Protein AF-C6HHY6-F1 (afdb_monomer_lite)

Organism: Ajellomyces capsulatus (strain H143) (NCBI:txid544712)

Foldseek 3Di:
DDDDDDDDDPPPPPPPPPPPFPWDKFWFWDADPVGIWTWAFDQDPVRWTWTDTHPDPVRTFIWIQGSQFWIWTDDPHAIWTKAFDLVCLAPATDIITTHRPYYHGQWHQDPQRQIARPSRDPDGSRGTGD

Radius of gyration: 21.98 Å; chains: 1; bounding box: 57×71×57 Å

Secondary structure (DSSP, 8-state):
-----------------------EEE--EEEETTEEEEEEE---TTS--BEEEES-GGGPPPEEEETTTEEEEEETTEEEEEEE-GGGTTT----EEEESS-----EEE-TTSPEEETT-SS-SSTT---

Structure (mmCIF, N/CA/C/O backbone):
data_AF-C6HHY6-F1
#
_entry.id   AF-C6HHY6-F1
#
loop_
_atom_site.group_PDB
_atom_site.id
_atom_site.type_symbol
_atom_site.label_atom_id
_atom_site.label_alt_id
_atom_site.label_comp_id
_atom_site.label_asym_id
_atom_site.label_entity_id
_atom_site.label_seq_id
_atom_site.pdbx_PDB_ins_code
_atom_site.Cartn_x
_atom_site.Cartn_y
_atom_site.Cartn_z
_atom_site.occupancy
_atom_site.B_iso_or_equiv
_atom_site.auth_seq_id
_atom_site.auth_comp_id
_atom_site.auth_asym_id
_atom_site.auth_atom_id
_atom_site.pdbx_PDB_model_num
ATOM 1 N N . MET A 1 1 ? -38.573 -50.761 41.525 1.00 36.91 1 MET A N 1
ATOM 2 C CA . MET A 1 1 ? -37.548 -51.430 40.689 1.00 36.91 1 MET A CA 1
ATOM 3 C C . MET A 1 1 ? -37.594 -50.775 39.309 1.00 36.91 1 MET A C 1
ATOM 5 O O . MET A 1 1 ? -38.678 -50.418 38.879 1.00 36.91 1 MET A O 1
ATOM 9 N N . LYS A 1 2 ? -36.419 -50.499 38.735 1.00 35.19 2 LYS A N 1
ATOM 10 C CA . LYS A 1 2 ? -36.070 -49.475 37.725 1.00 35.19 2 LYS A CA 1
ATOM 11 C C . LYS A 1 2 ? -36.989 -49.296 36.498 1.00 35.19 2 LYS A C 1
ATOM 13 O O . LYS A 1 2 ? -37.190 -50.223 35.725 1.00 35.19 2 LYS A O 1
ATOM 18 N N . THR A 1 3 ? -37.376 -48.041 36.267 1.00 38.91 3 THR A N 1
ATOM 19 C CA . THR A 1 3 ? -37.729 -47.436 34.972 1.00 38.91 3 THR A CA 1
ATOM 20 C C . THR A 1 3 ? -36.446 -47.182 34.171 1.00 38.91 3 THR A C 1
ATOM 22 O O . THR A 1 3 ? -35.491 -46.634 34.722 1.00 38.91 3 THR A O 1
ATOM 25 N N . ILE A 1 4 ? -36.401 -47.559 32.890 1.00 45.44 4 ILE A N 1
ATOM 26 C CA . ILE A 1 4 ? -35.299 -47.211 31.979 1.00 45.44 4 ILE A CA 1
ATOM 27 C C . ILE A 1 4 ? -35.833 -46.198 30.969 1.00 45.44 4 ILE A C 1
ATOM 29 O O . ILE A 1 4 ? -36.628 -46.531 30.094 1.00 45.44 4 ILE A O 1
ATOM 33 N N . SER A 1 5 ? -35.400 -44.951 31.125 1.00 43.38 5 SER A N 1
ATOM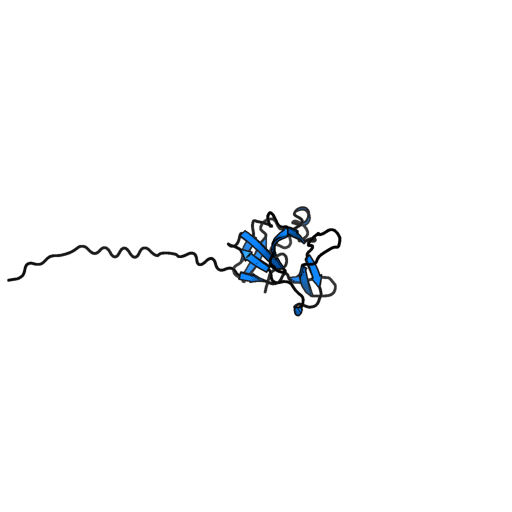 34 C CA . SER A 1 5 ? -35.510 -43.883 30.140 1.00 43.38 5 SER A CA 1
ATOM 35 C C . SER A 1 5 ? -34.320 -43.971 29.181 1.00 43.38 5 SER A C 1
ATOM 37 O O . SER A 1 5 ? -33.170 -43.877 29.602 1.00 43.38 5 SER A O 1
ATOM 39 N N . SER A 1 6 ? -34.581 -44.138 2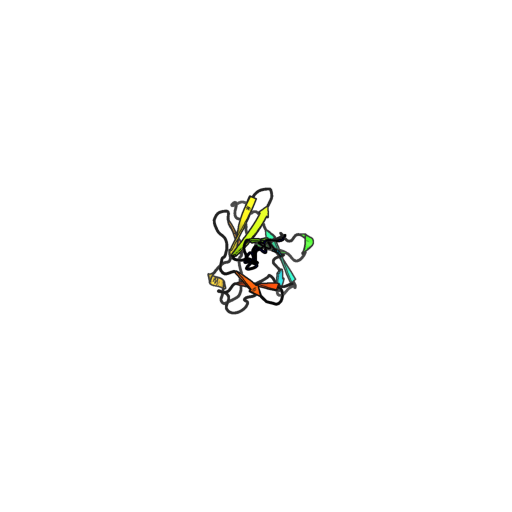7.885 1.00 39.25 6 SER A N 1
ATOM 40 C CA . SER A 1 6 ? -33.568 -43.922 26.847 1.00 39.25 6 SER A CA 1
ATOM 41 C C . SER A 1 6 ? -33.815 -42.549 26.233 1.00 39.25 6 SER A C 1
ATOM 43 O O . SER A 1 6 ? -34.751 -42.360 25.461 1.00 39.25 6 SER A O 1
ATOM 45 N N . PHE A 1 7 ? -33.014 -41.570 26.654 1.00 42.72 7 PHE A N 1
ATOM 46 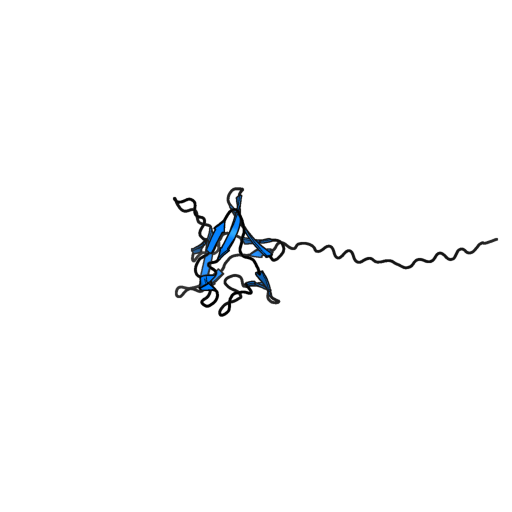C CA . PHE A 1 7 ? -32.964 -40.250 26.038 1.00 42.72 7 PHE A CA 1
ATOM 47 C C . PHE A 1 7 ? -32.038 -40.298 24.821 1.00 42.72 7 PHE A C 1
ATOM 49 O O . PHE A 1 7 ? -30.831 -40.505 24.944 1.00 42.72 7 PHE A O 1
ATOM 56 N N . THR A 1 8 ? -32.617 -40.039 23.654 1.00 46.09 8 THR A N 1
ATOM 57 C CA . THR A 1 8 ? -31.943 -39.546 22.451 1.00 46.09 8 THR A CA 1
ATOM 58 C C . THR A 1 8 ? -30.977 -38.411 22.793 1.00 46.09 8 THR A C 1
ATOM 60 O O . THR A 1 8 ? -31.400 -37.340 23.226 1.00 46.09 8 THR A O 1
ATOM 63 N N . ARG A 1 9 ? -29.679 -38.616 22.557 1.00 43.94 9 ARG A N 1
ATOM 64 C CA . ARG A 1 9 ? -28.684 -37.541 22.464 1.00 43.94 9 ARG A CA 1
ATOM 65 C C . ARG A 1 9 ? -27.985 -37.653 21.118 1.00 43.94 9 ARG A C 1
ATOM 67 O O . ARG A 1 9 ? -26.938 -38.278 20.995 1.00 43.94 9 ARG A O 1
ATOM 74 N N . PHE A 1 10 ? -28.602 -37.057 20.101 1.00 43.41 10 PHE A N 1
ATOM 75 C CA . PHE A 1 10 ? -27.871 -36.645 18.912 1.00 43.41 10 PHE A CA 1
ATOM 76 C C . PHE A 1 10 ? -26.888 -35.564 19.361 1.00 43.41 10 PHE A C 1
ATOM 78 O O . PHE A 1 10 ? -27.297 -34.462 19.728 1.00 43.41 10 PHE A O 1
ATOM 85 N N . SER A 1 11 ? -25.605 -35.920 19.418 1.00 40.81 11 SER A N 1
ATOM 86 C CA . SER A 1 11 ? -24.505 -34.982 19.624 1.00 40.81 11 SER A CA 1
ATOM 87 C C . SER A 1 11 ? -24.468 -34.013 18.453 1.00 40.81 11 SER A C 1
ATOM 89 O O . SER A 1 11 ? -23.825 -34.252 17.435 1.00 40.81 11 SER A O 1
ATOM 91 N N . LEU A 1 12 ? -25.190 -32.914 18.611 1.00 38.22 12 LEU A N 1
ATOM 92 C CA . LEU A 1 12 ? -25.105 -31.735 17.775 1.00 38.22 12 LEU A CA 1
ATOM 93 C C . LEU A 1 12 ? -23.804 -31.002 18.158 1.00 38.22 12 LEU A C 1
ATOM 95 O O . LEU A 1 12 ? -23.822 -29.967 18.820 1.00 38.22 12 LEU A O 1
ATOM 99 N N . LEU A 1 13 ? -22.652 -31.573 17.789 1.00 38.03 13 LEU A N 1
ATOM 100 C CA . LEU A 1 13 ? -21.421 -30.795 17.651 1.00 38.03 13 LEU A CA 1
ATOM 101 C C . LEU A 1 13 ? -21.636 -29.866 16.447 1.00 38.03 13 LEU A C 1
ATOM 103 O O . LEU A 1 13 ? -21.217 -30.156 15.329 1.00 38.03 13 LEU A O 1
ATOM 107 N N . TYR A 1 14 ? -22.348 -28.759 16.662 1.00 41.53 14 TYR A N 1
ATOM 108 C CA . TYR A 1 14 ? -22.210 -27.606 15.787 1.00 41.53 14 TYR A CA 1
ATOM 109 C C . TYR A 1 14 ? -20.786 -27.107 15.990 1.00 41.53 14 TYR A C 1
ATOM 111 O O . TYR A 1 14 ? -20.460 -26.512 17.017 1.00 41.53 14 TYR A O 1
ATOM 119 N N . PHE A 1 15 ? -19.926 -27.416 15.022 1.00 45.72 15 PHE A N 1
ATOM 120 C CA . PHE A 1 15 ? -18.672 -26.715 14.829 1.00 45.72 15 PHE A CA 1
ATOM 121 C C . PHE A 1 15 ? -19.010 -25.230 14.667 1.00 45.72 15 PHE A C 1
ATOM 123 O O . PHE A 1 15 ? -19.373 -24.772 13.586 1.00 45.72 15 PHE A O 1
ATOM 130 N N . LEU A 1 16 ? -18.915 -24.479 15.764 1.00 41.91 16 LEU A N 1
ATOM 131 C CA . LEU A 1 16 ? -18.639 -23.054 15.721 1.00 41.91 16 LEU A CA 1
ATOM 132 C C . LEU A 1 16 ? -17.264 -22.926 15.065 1.00 41.91 16 LEU A C 1
ATOM 134 O O . LEU A 1 16 ? -16.235 -22.938 15.736 1.00 41.91 16 LEU A O 1
ATOM 138 N N . CYS A 1 17 ? -17.240 -22.865 13.736 1.00 41.91 17 CYS A N 1
ATOM 139 C CA . CYS A 1 17 ? -16.125 -22.259 13.038 1.00 41.91 17 CYS A CA 1
ATOM 140 C C . CYS A 1 17 ? -16.217 -20.770 13.375 1.00 41.91 17 CYS A C 1
ATOM 142 O O . CYS A 1 17 ? -16.865 -19.993 12.680 1.00 41.91 17 CYS A O 1
ATOM 144 N N . ALA A 1 18 ? -15.671 -20.396 14.532 1.00 44.62 18 ALA A N 1
ATOM 145 C CA . ALA A 1 18 ? -15.263 -19.028 14.750 1.00 44.62 18 ALA A CA 1
ATOM 146 C C . ALA A 1 18 ? -14.218 -18.771 13.665 1.00 44.62 18 ALA A C 1
ATOM 148 O O . ALA A 1 18 ? -13.119 -19.324 13.725 1.00 44.62 18 ALA A O 1
ATOM 149 N N . ALA A 1 19 ? -14.594 -18.020 12.631 1.00 45.66 19 ALA A N 1
ATOM 150 C CA . ALA A 1 19 ? -13.617 -17.360 11.794 1.00 45.66 19 ALA A CA 1
ATOM 151 C C . ALA A 1 19 ? -12.856 -16.435 12.745 1.00 45.66 19 ALA A C 1
ATOM 153 O O . ALA A 1 19 ? -13.330 -15.360 13.096 1.00 45.66 19 ALA A O 1
ATOM 154 N N . ALA A 1 20 ? -11.746 -16.923 13.292 1.00 47.94 20 ALA A N 1
ATOM 155 C CA . ALA A 1 20 ? -10.776 -16.050 13.905 1.00 47.94 20 ALA A CA 1
ATOM 156 C C . ALA A 1 20 ? -10.284 -15.181 12.751 1.00 47.94 20 ALA A C 1
ATOM 158 O O . ALA A 1 20 ? -9.567 -15.670 11.879 1.00 47.94 20 ALA A O 1
ATOM 159 N N . GLU A 1 21 ? -10.774 -13.947 12.686 1.00 51.50 21 GLU A N 1
ATOM 160 C CA . GLU A 1 21 ? -10.273 -12.908 11.796 1.00 51.50 21 GLU A CA 1
ATOM 161 C C . GLU A 1 21 ? -8.800 -12.703 12.163 1.00 51.50 21 GLU A C 1
ATOM 163 O O . GLU A 1 21 ? -8.446 -11.978 13.091 1.00 51.50 21 GLU A O 1
ATOM 168 N N . THR A 1 22 ? -7.920 -13.470 11.525 1.00 55.31 22 THR A N 1
ATOM 169 C CA . THR A 1 22 ? -6.481 -13.349 11.713 1.00 55.31 22 THR A CA 1
ATOM 170 C C . THR A 1 22 ? -6.042 -12.107 10.961 1.00 55.31 22 THR A C 1
ATOM 172 O O . THR A 1 22 ? -5.764 -12.177 9.764 1.00 55.31 22 THR A O 1
ATOM 175 N N . SER A 1 23 ? -6.005 -10.969 11.650 1.00 64.50 23 SER A N 1
ATOM 176 C CA . SER A 1 23 ? -5.283 -9.806 11.152 1.00 64.50 23 SER A CA 1
ATOM 177 C C . SER A 1 23 ? -3.800 -10.167 11.079 1.00 64.50 23 SER A C 1
ATOM 179 O O . SER A 1 23 ? -3.194 -10.651 12.040 1.00 64.50 23 SER A O 1
ATOM 181 N N . ALA A 1 24 ? -3.219 -10.011 9.895 1.00 75.44 24 ALA A N 1
ATOM 182 C CA . ALA A 1 24 ? -1.811 -10.283 9.656 1.00 75.44 24 ALA A CA 1
ATOM 183 C C . ALA A 1 24 ? -1.088 -8.964 9.378 1.00 75.44 24 ALA A C 1
ATOM 185 O O . ALA A 1 24 ? -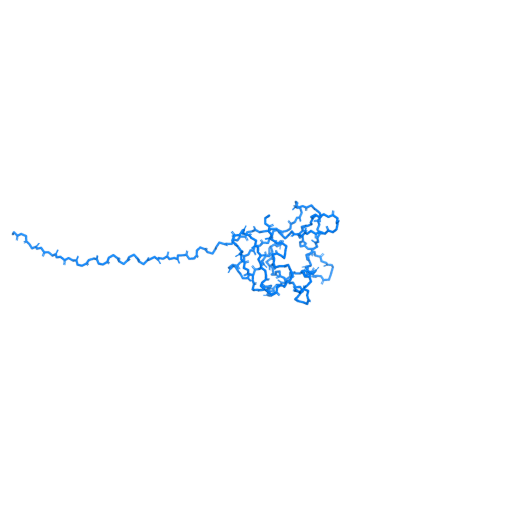1.611 -8.100 8.674 1.00 75.44 24 ALA A O 1
ATOM 186 N N . ILE A 1 25 ? 0.095 -8.805 9.974 1.00 83.62 25 ILE A N 1
ATOM 187 C CA . ILE A 1 25 ? 0.940 -7.619 9.815 1.00 83.62 25 ILE A CA 1
ATOM 188 C C . ILE A 1 25 ? 2.044 -7.942 8.809 1.00 83.62 25 ILE A C 1
ATOM 190 O O . ILE A 1 25 ? 2.724 -8.964 8.929 1.00 83.62 25 ILE A O 1
ATOM 194 N N . PHE A 1 26 ? 2.236 -7.044 7.851 1.00 83.44 26 PHE A N 1
ATOM 195 C CA . PHE A 1 26 ? 3.200 -7.149 6.765 1.00 83.44 26 PHE A CA 1
ATOM 196 C C . PHE A 1 26 ? 4.029 -5.874 6.644 1.00 83.44 26 PHE A C 1
ATOM 198 O O . PHE A 1 26 ? 3.663 -4.809 7.142 1.00 83.44 26 PHE A O 1
ATOM 205 N N . ILE A 1 27 ? 5.145 -5.995 5.932 1.00 87.19 27 ILE A N 1
ATOM 206 C CA . ILE A 1 27 ? 5.928 -4.867 5.442 1.00 87.19 27 ILE A CA 1
ATOM 207 C C . ILE A 1 27 ? 5.835 -4.889 3.921 1.00 87.19 27 ILE A C 1
ATOM 209 O O . ILE A 1 27 ? 6.049 -5.933 3.303 1.00 87.19 27 ILE A O 1
ATOM 213 N N . LEU A 1 28 ? 5.518 -3.740 3.325 1.00 85.69 28 LEU A N 1
ATOM 214 C CA . LEU A 1 28 ? 5.608 -3.575 1.878 1.00 85.69 28 LEU A CA 1
ATOM 215 C C . LEU A 1 28 ? 7.089 -3.639 1.483 1.00 85.69 28 LEU A C 1
ATOM 217 O O . LEU A 1 28 ? 7.896 -2.886 2.022 1.00 85.69 28 LEU A O 1
ATOM 221 N N . LYS A 1 29 ? 7.443 -4.518 0.552 1.00 84.38 29 LYS A N 1
ATOM 222 C CA . LYS A 1 29 ? 8.797 -4.827 0.086 1.00 84.38 29 LYS A CA 1
ATOM 223 C C . LYS A 1 29 ? 8.809 -4.998 -1.429 1.00 84.38 29 LYS A C 1
ATOM 225 O O . LYS A 1 29 ? 8.128 -5.866 -1.950 1.00 84.38 29 LYS A O 1
ATOM 230 N N . THR A 1 30 ? 9.648 -4.262 -2.141 1.00 79.81 30 THR A N 1
ATOM 231 C CA . THR A 1 30 ? 9.857 -4.406 -3.589 1.00 79.81 30 THR A CA 1
ATOM 232 C C . THR A 1 30 ? 11.340 -4.578 -3.926 1.00 79.81 30 THR A C 1
ATOM 234 O O . THR A 1 30 ? 12.203 -4.402 -3.068 1.00 79.81 30 THR A O 1
ATOM 237 N N . THR A 1 31 ? 11.649 -4.905 -5.182 1.00 79.56 31 THR A N 1
ATOM 238 C CA . THR A 1 31 ? 13.017 -4.927 -5.721 1.00 79.56 31 THR A CA 1
ATOM 239 C C . THR A 1 31 ? 13.150 -3.848 -6.791 1.00 79.56 31 THR A C 1
ATOM 241 O O . THR A 1 31 ? 12.394 -3.833 -7.760 1.00 79.56 31 THR A O 1
ATOM 244 N N . LEU A 1 32 ? 14.106 -2.942 -6.604 1.00 76.62 32 LEU A N 1
ATOM 245 C CA . LEU A 1 32 ? 14.497 -1.897 -7.549 1.00 76.62 32 LEU A CA 1
ATOM 246 C C . LEU A 1 32 ? 15.873 -2.234 -8.148 1.00 76.62 32 LEU A C 1
ATOM 248 O O . LEU A 1 32 ? 16.577 -3.105 -7.637 1.00 76.62 32 LEU A O 1
ATOM 252 N N . ASP A 1 33 ? 16.309 -1.494 -9.172 1.00 78.81 33 ASP A N 1
ATOM 253 C CA . ASP A 1 33 ? 17.632 -1.679 -9.804 1.00 78.81 33 ASP A CA 1
ATOM 254 C C . ASP A 1 33 ? 18.807 -1.576 -8.811 1.00 78.81 33 ASP A C 1
ATOM 256 O O . ASP A 1 33 ? 19.890 -2.108 -9.048 1.00 78.81 33 ASP A O 1
ATOM 260 N N . VAL A 1 34 ? 18.590 -0.887 -7.689 1.00 81.38 34 VAL A N 1
ATOM 261 C CA . VAL A 1 34 ? 19.582 -0.647 -6.631 1.00 81.38 34 VAL A CA 1
ATOM 262 C C . VAL A 1 34 ? 19.496 -1.636 -5.461 1.00 81.38 34 VAL A C 1
ATOM 264 O O . VAL A 1 34 ? 20.325 -1.559 -4.558 1.00 81.38 34 VAL A O 1
ATOM 267 N N . GLY A 1 35 ? 18.527 -2.557 -5.464 1.00 86.31 35 GLY A N 1
ATOM 268 C CA . GLY A 1 35 ? 18.324 -3.549 -4.405 1.00 86.31 35 GLY A CA 1
ATOM 269 C C . GLY A 1 35 ? 16.896 -3.593 -3.858 1.00 86.31 35 GLY A C 1
ATOM 270 O O . GLY A 1 35 ? 15.958 -3.064 -4.457 1.00 86.31 35 GLY A O 1
ATOM 271 N N . GLU A 1 36 ? 16.728 -4.263 -2.717 1.00 88.31 36 GLU A N 1
ATOM 272 C CA . GLU A 1 36 ? 15.449 -4.299 -2.003 1.00 88.31 36 GLU A CA 1
ATOM 273 C C . GLU A 1 36 ? 15.083 -2.916 -1.452 1.00 88.31 36 GLU A C 1
ATOM 275 O O . GLU A 1 36 ? 15.945 -2.136 -1.045 1.00 88.31 36 GLU A O 1
ATOM 280 N N . ALA A 1 37 ? 13.787 -2.619 -1.441 1.00 88.19 37 ALA A N 1
ATOM 281 C CA . ALA A 1 37 ? 13.245 -1.408 -0.851 1.00 88.19 37 ALA A CA 1
ATOM 282 C C . ALA A 1 37 ? 11.938 -1.702 -0.117 1.00 88.19 37 ALA A C 1
ATOM 284 O O . ALA A 1 37 ? 11.170 -2.580 -0.507 1.00 88.19 37 ALA A O 1
ATOM 285 N N . PHE A 1 38 ? 11.667 -0.929 0.924 1.00 90.12 38 PHE A N 1
ATOM 286 C CA . PHE A 1 38 ? 10.563 -1.123 1.849 1.00 90.12 38 PHE A CA 1
ATOM 287 C C . PHE A 1 38 ? 9.663 0.112 1.876 1.00 90.12 38 PHE A C 1
ATOM 289 O O . PHE A 1 38 ? 10.131 1.237 1.693 1.00 90.12 38 PHE A O 1
ATOM 296 N N . GLY A 1 39 ? 8.361 -0.093 2.056 1.00 89.69 39 GLY A N 1
ATOM 297 C CA . GLY A 1 39 ? 7.376 0.983 2.047 1.00 89.69 39 GLY A CA 1
ATOM 298 C C . GLY A 1 39 ? 7.331 1.720 3.381 1.00 89.69 39 GLY A C 1
ATOM 299 O O . GLY A 1 39 ? 7.116 1.114 4.431 1.00 89.69 39 GLY A O 1
ATOM 300 N N . GLN A 1 40 ? 7.486 3.039 3.339 1.00 93.12 40 GLN A N 1
ATOM 301 C CA . GLN A 1 40 ? 7.273 3.931 4.474 1.00 93.12 40 GLN A CA 1
ATOM 302 C C . GLN A 1 40 ? 6.154 4.916 4.140 1.00 93.12 40 GLN A C 1
ATOM 304 O O . GLN A 1 40 ? 6.169 5.541 3.079 1.00 93.12 40 GLN A O 1
ATOM 309 N N . LEU A 1 41 ? 5.198 5.082 5.052 1.00 93.69 41 LEU A N 1
ATOM 310 C CA . LEU A 1 41 ? 4.175 6.107 4.909 1.00 93.69 41 LEU A CA 1
ATOM 311 C C . LEU A 1 41 ? 4.794 7.479 5.138 1.00 93.69 41 LEU A C 1
ATOM 313 O O . LEU A 1 41 ? 5.389 7.733 6.185 1.00 93.69 41 LEU A O 1
ATOM 317 N N . ASP A 1 42 ? 4.625 8.369 4.172 1.00 92.88 42 ASP A N 1
ATOM 318 C CA . ASP A 1 42 ? 5.112 9.737 4.263 1.00 92.88 42 ASP A CA 1
ATOM 319 C C . ASP A 1 42 ? 3.963 10.718 4.511 1.00 92.88 42 ASP A C 1
ATOM 321 O O . ASP A 1 42 ? 2.781 10.398 4.336 1.00 92.88 42 ASP A O 1
ATOM 325 N N . LEU A 1 43 ? 4.318 11.931 4.927 1.00 90.12 43 LEU A N 1
ATOM 326 C CA . LEU A 1 43 ? 3.397 13.059 5.013 1.00 90.12 43 LEU A CA 1
ATOM 327 C C . LEU A 1 43 ? 3.943 14.200 4.163 1.00 90.12 43 LEU A C 1
ATOM 329 O O . LEU A 1 43 ? 4.987 14.776 4.472 1.00 90.12 43 LEU A O 1
ATOM 333 N N . THR A 1 44 ? 3.224 14.552 3.102 1.00 87.62 44 THR A N 1
ATOM 334 C CA . THR A 1 44 ? 3.604 15.692 2.266 1.00 87.62 44 THR A CA 1
ATOM 335 C C . THR A 1 44 ? 3.028 16.998 2.824 1.00 87.62 44 THR A C 1
ATOM 337 O O . THR A 1 44 ? 1.995 16.988 3.500 1.00 87.62 44 THR A O 1
ATOM 340 N N . PRO A 1 45 ? 3.605 18.164 2.471 1.00 87.81 45 PRO A N 1
ATOM 341 C CA . PRO A 1 45 ? 3.033 19.464 2.830 1.00 87.81 45 PRO A CA 1
ATOM 342 C C . PRO A 1 45 ? 1.604 19.695 2.312 1.00 87.81 45 PRO A C 1
ATOM 344 O O . PRO A 1 45 ? 0.879 20.513 2.868 1.00 87.81 45 PRO A O 1
ATOM 347 N N . SER A 1 46 ? 1.190 18.985 1.254 1.00 86.50 46 SER A N 1
ATOM 348 C CA . SER A 1 46 ? -0.177 19.037 0.718 1.00 86.50 46 SER A CA 1
ATOM 349 C C . SER A 1 46 ? -1.186 18.206 1.520 1.00 86.50 46 SER A C 1
ATOM 351 O O . SER A 1 46 ? -2.371 18.231 1.198 1.00 86.50 46 SER A O 1
ATOM 353 N N . GLY A 1 47 ? -0.739 17.465 2.539 1.00 83.94 47 GLY A N 1
ATOM 354 C CA . GLY A 1 47 ? -1.571 16.545 3.314 1.00 83.94 47 GLY A CA 1
ATOM 355 C C . GLY A 1 47 ? -1.789 15.186 2.644 1.00 83.94 47 GLY A C 1
ATOM 356 O O . GLY A 1 47 ? -2.558 14.376 3.157 1.00 83.94 47 GLY A O 1
ATOM 357 N N . MET A 1 48 ? -1.119 14.910 1.520 1.00 86.81 48 MET A N 1
ATOM 358 C CA . MET A 1 48 ? -1.133 13.578 0.916 1.00 86.81 48 MET A CA 1
ATOM 359 C C . MET A 1 48 ? -0.297 12.606 1.750 1.00 86.81 48 MET A C 1
ATOM 361 O O . MET A 1 48 ? 0.682 12.993 2.397 1.00 86.81 48 MET A O 1
ATOM 365 N N . ARG A 1 49 ? -0.668 11.326 1.683 1.00 92.56 49 ARG A N 1
ATOM 366 C CA . ARG A 1 49 ? -0.016 10.234 2.409 1.00 92.56 49 ARG A CA 1
ATOM 367 C C . ARG A 1 49 ? 0.565 9.187 1.450 1.00 92.56 49 ARG A C 1
ATOM 369 O O . ARG A 1 49 ? 0.046 8.076 1.397 1.00 92.56 49 ARG A O 1
ATOM 376 N N . PRO A 1 50 ? 1.574 9.518 0.628 1.00 92.38 50 PRO A N 1
ATOM 377 C CA . PRO A 1 50 ? 2.174 8.542 -0.273 1.00 92.38 50 PRO A CA 1
ATOM 378 C C . PRO A 1 50 ? 2.988 7.504 0.508 1.00 92.38 50 PRO A C 1
ATOM 380 O O . PRO A 1 50 ? 3.512 7.784 1.588 1.00 92.38 50 PRO A O 1
ATOM 383 N N . VAL A 1 51 ? 3.151 6.323 -0.077 1.00 90.75 51 VAL A N 1
ATOM 384 C CA . VAL A 1 51 ? 4.146 5.339 0.350 1.00 90.75 51 VAL A CA 1
ATOM 385 C C . VAL A 1 51 ? 5.425 5.585 -0.440 1.00 90.75 51 VAL A C 1
ATOM 387 O O . VAL A 1 51 ? 5.449 5.440 -1.663 1.00 90.75 51 VAL A O 1
ATOM 390 N N . LYS A 1 52 ? 6.501 5.953 0.255 1.00 90.94 52 LYS A N 1
ATOM 391 C CA . LYS A 1 52 ? 7.837 6.077 -0.338 1.00 90.94 52 LYS A CA 1
ATOM 392 C C . LYS A 1 52 ? 8.633 4.788 -0.152 1.00 90.94 52 LYS A C 1
ATOM 394 O O . LYS A 1 52 ? 8.496 4.111 0.864 1.00 90.94 52 LYS A O 1
ATOM 399 N N . TRP A 1 53 ? 9.488 4.485 -1.124 1.00 88.62 53 TRP A N 1
ATOM 400 C CA . TRP A 1 53 ? 10.387 3.334 -1.088 1.00 88.62 53 TRP A CA 1
ATOM 401 C C . TRP A 1 53 ? 11.728 3.730 -0.481 1.00 88.62 53 TRP A C 1
ATOM 403 O O . TRP A 1 53 ? 12.391 4.642 -0.976 1.00 88.62 53 TRP A O 1
ATOM 413 N N . ILE A 1 54 ? 12.119 3.048 0.589 1.00 91.81 54 ILE A N 1
ATOM 414 C CA . ILE A 1 54 ? 13.358 3.295 1.331 1.00 91.81 54 ILE A CA 1
ATOM 415 C C . ILE A 1 54 ? 14.204 2.016 1.416 1.00 91.81 54 ILE A C 1
ATOM 417 O O . ILE A 1 54 ? 13.639 0.926 1.428 1.00 91.81 54 ILE A O 1
ATOM 421 N N . PRO A 1 55 ? 15.542 2.101 1.477 1.00 92.94 55 PRO A N 1
ATOM 422 C CA . PRO A 1 55 ? 16.397 0.910 1.497 1.00 92.94 55 PRO A CA 1
ATOM 423 C C . PRO A 1 55 ? 16.398 0.180 2.851 1.00 92.94 55 PRO A C 1
ATOM 425 O O . PRO A 1 55 ? 16.676 -1.013 2.905 1.00 92.94 55 PRO A O 1
ATOM 428 N N . ASP A 1 56 ? 16.074 0.877 3.944 1.00 94.12 56 ASP A N 1
ATOM 429 C CA . ASP A 1 56 ? 16.211 0.354 5.304 1.00 94.12 56 ASP A CA 1
ATOM 430 C C . ASP A 1 56 ? 14.865 -0.115 5.876 1.00 94.12 56 ASP A C 1
ATOM 432 O O . ASP A 1 56 ? 13.972 0.685 6.162 1.00 94.12 56 ASP A O 1
ATOM 436 N N . MET A 1 57 ? 14.738 -1.425 6.104 1.00 91.88 57 MET A N 1
ATOM 437 C CA . MET A 1 57 ? 13.515 -2.047 6.632 1.00 91.88 57 MET A CA 1
ATOM 438 C C . MET A 1 57 ? 13.107 -1.523 8.021 1.00 91.88 57 MET A C 1
ATOM 440 O O . MET A 1 57 ? 11.922 -1.513 8.338 1.00 91.88 57 MET A O 1
ATOM 444 N N . GLU A 1 58 ? 14.057 -1.071 8.849 1.00 94.50 58 GLU A N 1
ATOM 445 C CA . GLU A 1 58 ? 13.783 -0.551 10.202 1.00 94.50 58 GLU A CA 1
ATOM 446 C C . GLU A 1 58 ? 12.839 0.660 10.194 1.00 94.50 58 GLU A C 1
ATOM 448 O O . GLU A 1 58 ? 12.068 0.855 11.133 1.00 94.50 58 GLU A O 1
ATOM 453 N N . TYR A 1 59 ? 12.859 1.456 9.124 1.00 93.62 59 TYR A N 1
ATOM 454 C CA . TYR A 1 59 ? 12.007 2.636 8.995 1.00 93.62 59 TYR A CA 1
ATOM 455 C C . TYR A 1 59 ? 10.714 2.361 8.217 1.00 93.62 59 TYR A C 1
ATOM 457 O O . TYR A 1 59 ? 9.912 3.278 8.017 1.00 93.62 59 TYR A O 1
ATOM 465 N N . ALA A 1 60 ? 10.496 1.125 7.765 1.00 92.69 60 ALA A N 1
ATOM 466 C CA . ALA A 1 60 ? 9.289 0.758 7.044 1.00 92.69 60 ALA A CA 1
ATOM 467 C C . ALA A 1 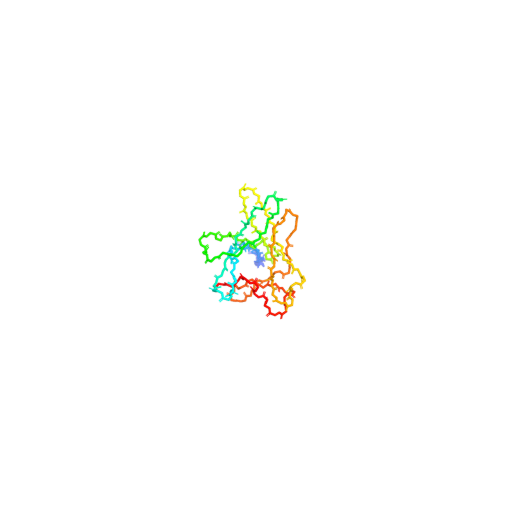60 ? 8.058 0.847 7.955 1.00 92.69 60 ALA A C 1
ATOM 469 O O . ALA A 1 60 ? 8.121 0.597 9.161 1.00 92.69 60 ALA A O 1
ATOM 470 N N . THR A 1 61 ? 6.915 1.206 7.378 1.00 93.12 61 THR A N 1
ATOM 471 C CA . THR A 1 61 ? 5.669 1.323 8.136 1.00 93.12 61 THR A CA 1
ATOM 472 C C . THR A 1 61 ? 4.885 0.011 8.036 1.00 93.12 61 THR A C 1
ATOM 474 O O . THR A 1 61 ? 4.594 -0.425 6.920 1.00 93.12 61 THR A O 1
ATOM 477 N N . PRO A 1 62 ? 4.528 -0.630 9.165 1.00 90.88 62 PRO A N 1
ATOM 478 C CA . PRO A 1 62 ? 3.736 -1.853 9.152 1.00 90.88 62 PRO A CA 1
ATOM 479 C C . PRO A 1 62 ? 2.354 -1.644 8.543 1.00 90.88 62 PRO A C 1
ATOM 481 O O . PRO A 1 62 ? 1.695 -0.637 8.805 1.00 90.88 62 PRO A O 1
ATOM 484 N N . VAL A 1 63 ? 1.907 -2.635 7.780 1.00 89.94 63 VAL A N 1
ATOM 485 C CA . VAL A 1 63 ? 0.586 -2.665 7.157 1.00 89.94 63 VAL A CA 1
ATOM 486 C C . VAL A 1 63 ? -0.173 -3.877 7.672 1.00 89.94 63 VAL A C 1
ATOM 488 O O . VAL A 1 63 ? 0.358 -4.985 7.705 1.00 89.94 63 VAL A O 1
ATOM 491 N N . MET A 1 64 ? -1.413 -3.673 8.088 1.00 89.06 64 MET A N 1
ATOM 492 C CA . MET A 1 64 ? -2.304 -4.722 8.555 1.00 89.06 64 MET A CA 1
ATOM 493 C C . MET A 1 64 ? -3.270 -5.103 7.439 1.00 89.06 64 MET A C 1
ATOM 495 O O . MET A 1 64 ? -3.871 -4.239 6.812 1.00 89.06 64 MET A O 1
ATOM 499 N N . LEU A 1 65 ? -3.435 -6.396 7.188 1.00 85.00 65 LEU A N 1
ATOM 500 C CA . LEU A 1 65 ? -4.500 -6.891 6.324 1.00 85.00 65 LEU A CA 1
ATOM 501 C C . LEU A 1 65 ? -5.765 -7.090 7.164 1.00 85.00 65 LEU A C 1
ATOM 503 O O . LEU A 1 65 ? -5.829 -8.039 7.950 1.00 85.00 65 LEU A O 1
ATOM 507 N N . ASP A 1 66 ? -6.755 -6.216 6.990 1.00 80.69 66 ASP A N 1
ATOM 508 C CA . ASP A 1 66 ? -8.063 -6.354 7.631 1.00 80.69 66 ASP A CA 1
ATOM 509 C C . ASP A 1 66 ? -8.964 -7.296 6.828 1.00 80.69 66 ASP A C 1
ATOM 511 O O . ASP A 1 66 ? -9.141 -7.143 5.611 1.00 80.69 66 ASP A O 1
ATOM 515 N N . ASN A 1 67 ? -9.513 -8.300 7.518 1.00 73.19 67 ASN A N 1
ATOM 516 C CA . ASN A 1 67 ? -10.487 -9.257 6.989 1.00 73.19 67 ASN A CA 1
ATOM 517 C C . ASN A 1 67 ? -10.130 -9.880 5.627 1.00 73.19 67 ASN A C 1
ATOM 519 O O . ASN A 1 67 ? -11.007 -10.295 4.874 1.00 73.19 67 ASN A O 1
ATOM 523 N N . SER A 1 68 ? -8.837 -9.960 5.295 1.00 72.38 68 SER A N 1
ATOM 524 C CA . SER A 1 68 ? -8.334 -10.372 3.973 1.00 72.38 68 SER A CA 1
ATOM 525 C C . SER A 1 68 ? -8.831 -9.532 2.790 1.00 72.38 68 SER A C 1
ATOM 527 O O . SER A 1 68 ? -8.820 -10.013 1.661 1.00 72.38 68 SER A O 1
ATOM 529 N N . THR A 1 69 ? -9.274 -8.293 3.008 1.00 76.38 69 THR A N 1
ATOM 530 C CA . THR A 1 69 ? -9.866 -7.471 1.938 1.00 76.38 69 THR A CA 1
ATOM 531 C C . THR A 1 69 ? -9.232 -6.103 1.771 1.00 76.38 69 THR A C 1
ATOM 533 O O . THR A 1 69 ? -9.277 -5.585 0.655 1.00 76.38 69 THR A O 1
ATOM 536 N N . GLN A 1 70 ? -8.644 -5.534 2.825 1.00 85.31 70 GLN A N 1
ATOM 537 C CA . GLN A 1 70 ? -8.098 -4.178 2.812 1.00 85.31 70 GLN A CA 1
ATOM 538 C C . GLN A 1 70 ? -6.763 -4.108 3.545 1.00 85.31 70 GLN A C 1
ATOM 540 O O . GLN A 1 70 ? -6.529 -4.837 4.505 1.00 85.31 70 GLN A O 1
ATOM 545 N N . LEU A 1 71 ? -5.895 -3.208 3.090 1.00 89.25 71 LEU A N 1
ATOM 546 C CA . LEU A 1 71 ? -4.635 -2.903 3.755 1.00 89.25 71 LEU A CA 1
ATOM 547 C C . LEU A 1 71 ? -4.775 -1.617 4.553 1.00 89.25 71 LEU A C 1
ATOM 549 O O . LEU A 1 71 ? -5.064 -0.559 3.995 1.00 89.25 71 LEU A O 1
ATOM 553 N N . GLU A 1 72 ? -4.535 -1.722 5.847 1.00 91.56 72 GLU A N 1
ATOM 554 C CA . GLU A 1 72 ? -4.593 -0.632 6.802 1.00 91.56 72 GLU A CA 1
ATOM 555 C C . GLU A 1 72 ? -3.195 -0.254 7.273 1.00 91.56 72 GLU A C 1
ATOM 557 O O . GLU A 1 72 ? -2.347 -1.106 7.536 1.00 91.56 72 GLU A O 1
ATOM 562 N N . ILE A 1 73 ? -2.958 1.042 7.422 1.00 91.81 73 ILE A N 1
ATOM 563 C CA . ILE A 1 73 ? -1.708 1.590 7.930 1.00 91.81 73 ILE A CA 1
ATOM 564 C C . ILE A 1 73 ? -2.022 2.573 9.053 1.00 91.81 73 ILE A C 1
ATOM 5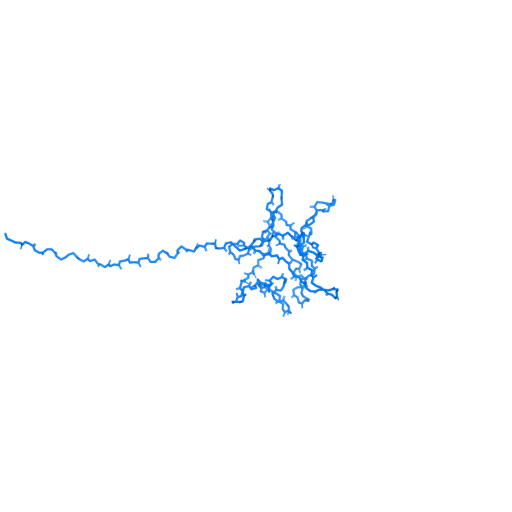66 O O . ILE A 1 73 ? -2.821 3.497 8.890 1.00 91.81 73 ILE A O 1
ATOM 570 N N . TYR A 1 74 ? -1.428 2.340 10.222 1.00 89.50 74 TYR A N 1
ATOM 571 C CA . TYR A 1 74 ? -1.702 3.128 11.419 1.00 89.50 74 TYR A CA 1
ATOM 572 C C . TYR A 1 74 ? -0.591 4.147 11.659 1.00 89.50 74 TYR A C 1
ATOM 574 O O . TYR A 1 74 ? 0.578 3.784 11.786 1.00 89.50 74 TYR A O 1
ATOM 582 N N . ASP A 1 75 ? -0.962 5.419 11.765 1.00 86.88 75 ASP A N 1
ATOM 583 C CA . ASP A 1 75 ? -0.040 6.515 12.059 1.00 86.88 75 ASP A CA 1
ATOM 584 C C . ASP A 1 75 ? -0.652 7.476 13.081 1.00 86.88 75 ASP A C 1
ATOM 586 O O . ASP A 1 75 ? -1.718 8.047 12.849 1.00 86.88 75 ASP A O 1
ATOM 590 N N . GLN A 1 76 ? 0.034 7.655 14.216 1.00 80.75 76 GLN A N 1
ATOM 591 C CA . GLN A 1 76 ? -0.260 8.679 15.233 1.00 80.75 76 GLN A CA 1
ATOM 592 C C . GLN A 1 76 ? -1.748 8.803 15.636 1.00 80.75 76 GLN A C 1
ATOM 594 O O . GLN A 1 76 ? -2.221 9.902 15.917 1.00 80.75 76 GLN A O 1
ATOM 599 N N . ASN A 1 77 ? -2.481 7.685 15.711 1.00 85.69 77 ASN A N 1
ATOM 600 C CA . ASN A 1 77 ? -3.925 7.585 16.021 1.00 85.69 77 ASN A CA 1
ATOM 601 C C . ASN A 1 77 ? -4.898 7.666 14.851 1.00 85.69 77 ASN A C 1
ATOM 603 O O . ASN A 1 77 ? -6.104 7.781 15.064 1.00 85.69 77 ASN A O 1
ATOM 607 N N . THR A 1 78 ? -4.403 7.569 13.628 1.00 89.69 78 THR A N 1
ATOM 608 C CA . THR A 1 78 ? -5.248 7.519 12.441 1.00 89.69 78 THR A CA 1
ATOM 609 C C . THR A 1 78 ? -4.979 6.237 11.674 1.00 89.69 78 THR A C 1
ATOM 611 O O . THR A 1 78 ? -3.831 5.933 11.349 1.00 89.69 78 THR A O 1
ATOM 614 N N . THR A 1 79 ? -6.046 5.501 11.375 1.00 91.56 79 THR A N 1
ATOM 615 C CA . THR A 1 79 ? -6.010 4.408 10.406 1.00 91.56 79 THR A CA 1
ATOM 616 C C . THR A 1 79 ? -6.238 4.989 9.022 1.00 91.56 79 THR A C 1
ATOM 618 O O . THR A 1 79 ? -7.231 5.679 8.786 1.00 91.56 79 THR A O 1
ATOM 621 N N . TYR A 1 80 ? -5.316 4.708 8.114 1.00 93.06 80 TYR A N 1
ATOM 622 C CA . TYR A 1 80 ? -5.485 4.972 6.696 1.00 93.06 80 TYR A CA 1
ATOM 623 C C . TYR A 1 80 ? -5.606 3.655 5.943 1.00 93.06 80 TYR A C 1
ATOM 625 O O . TYR A 1 80 ? -5.061 2.633 6.354 1.00 93.06 80 TYR A O 1
ATOM 633 N N . TYR A 1 81 ? -6.269 3.713 4.802 1.00 92.69 81 TYR A N 1
ATOM 634 C CA . TYR A 1 81 ? -6.439 2.600 3.893 1.00 92.69 81 TYR A CA 1
ATOM 635 C C . TYR A 1 81 ? -5.528 2.778 2.688 1.00 92.69 81 TYR A C 1
ATOM 637 O O . TYR A 1 81 ? -5.574 3.810 2.009 1.00 92.69 81 TYR A O 1
ATOM 645 N N . LEU A 1 82 ? -4.695 1.775 2.435 1.00 91.62 82 LEU A N 1
ATOM 646 C CA . LEU A 1 82 ? -3.734 1.778 1.346 1.00 91.62 82 LEU A CA 1
ATOM 647 C C . LEU A 1 82 ? -4.454 1.651 0.002 1.00 91.62 82 LEU A C 1
ATOM 649 O O . LEU A 1 82 ? -5.289 0.769 -0.174 1.00 91.62 82 LEU A O 1
ATOM 653 N N . ASN A 1 83 ? -4.101 2.497 -0.954 1.00 88.88 83 ASN A N 1
ATOM 654 C CA . ASN A 1 83 ? -4.558 2.480 -2.335 1.00 88.88 83 ASN A CA 1
ATOM 655 C C . ASN A 1 83 ? -3.369 2.341 -3.275 1.00 88.88 83 ASN A C 1
ATOM 657 O O . ASN A 1 83 ? -2.244 2.727 -2.945 1.00 88.88 83 ASN A O 1
ATOM 661 N N . TRP A 1 84 ? -3.640 1.785 -4.452 1.00 83.75 84 TRP A N 1
ATOM 662 C CA . TRP A 1 84 ? -2.677 1.587 -5.526 1.00 83.75 84 TRP A CA 1
ATOM 663 C C . TRP A 1 84 ? -3.177 2.247 -6.800 1.00 83.75 84 TRP A C 1
ATOM 665 O O . TRP A 1 84 ? -4.383 2.316 -7.047 1.00 83.75 84 TRP A O 1
ATOM 675 N N . ASP A 1 85 ? -2.248 2.687 -7.643 1.00 80.19 85 ASP A N 1
ATOM 676 C CA . ASP A 1 85 ? -2.607 3.150 -8.977 1.00 80.19 85 ASP A CA 1
ATOM 677 C C . ASP A 1 85 ? -3.003 1.966 -9.874 1.00 80.19 85 ASP A C 1
ATOM 679 O O . ASP A 1 85 ? -2.162 1.261 -10.441 1.00 80.19 85 ASP A O 1
ATOM 683 N N . ASN A 1 86 ? -4.313 1.773 -10.039 1.00 76.44 86 ASN A N 1
ATOM 684 C CA . ASN A 1 86 ? -4.881 0.700 -10.853 1.00 76.44 86 ASN A CA 1
ATOM 685 C C . ASN A 1 86 ? -4.445 0.734 -12.323 1.00 76.44 86 ASN A C 1
ATOM 687 O O . ASN A 1 86 ? -4.455 -0.312 -12.976 1.00 76.44 86 ASN A O 1
ATOM 691 N N . SER A 1 87 ? -4.034 1.893 -12.849 1.00 77.69 87 SER A N 1
ATOM 692 C CA . SER A 1 87 ? -3.534 1.998 -14.226 1.00 77.69 87 SER A CA 1
ATOM 693 C C . SER A 1 87 ? -2.231 1.220 -14.443 1.00 77.69 87 SER A C 1
ATOM 695 O O . SER A 1 87 ? -1.883 0.887 -15.575 1.00 77.69 87 SER A O 1
ATOM 697 N N . THR A 1 88 ? -1.551 0.863 -13.353 1.00 71.56 88 THR A N 1
ATOM 698 C CA . THR A 1 88 ? -0.252 0.188 -13.357 1.00 71.56 88 THR A CA 1
ATOM 699 C C . THR A 1 88 ? -0.361 -1.326 -13.141 1.00 71.56 88 THR A C 1
ATOM 701 O O . THR A 1 88 ? 0.635 -2.042 -13.196 1.00 71.56 88 THR A O 1
ATOM 704 N N . ALA A 1 89 ? -1.575 -1.875 -13.001 1.00 71.62 89 ALA A N 1
ATOM 705 C CA . ALA A 1 89 ? -1.801 -3.307 -12.756 1.00 71.62 89 ALA A CA 1
ATOM 706 C C . ALA A 1 89 ? -1.118 -4.239 -13.782 1.00 71.62 89 ALA A C 1
ATOM 708 O O . ALA A 1 89 ? -0.720 -5.362 -13.451 1.00 71.62 89 ALA A O 1
ATOM 709 N N . SER A 1 90 ? -0.943 -3.775 -15.024 1.00 69.25 90 SER A N 1
ATOM 710 C CA . SER A 1 90 ? -0.265 -4.533 -16.078 1.00 69.25 90 SER A CA 1
ATOM 711 C C . SER A 1 90 ? 1.256 -4.495 -16.022 1.00 69.25 90 SER A C 1
ATOM 713 O O . SER A 1 90 ? 1.890 -5.357 -16.615 1.00 69.25 90 SER A O 1
ATOM 715 N N . THR A 1 91 ? 1.834 -3.507 -15.351 1.00 65.38 91 THR A N 1
ATOM 716 C CA . THR A 1 91 ? 3.278 -3.226 -15.298 1.00 65.38 91 THR A CA 1
ATOM 717 C C . THR A 1 91 ? 3.872 -3.435 -13.903 1.00 65.38 91 THR A C 1
ATOM 719 O O . THR A 1 91 ? 5.083 -3.346 -13.727 1.00 65.38 91 THR A O 1
ATOM 722 N N . GLY A 1 92 ? 3.024 -3.742 -12.919 1.00 64.56 92 GLY A N 1
ATOM 723 C CA . GLY A 1 92 ? 3.372 -3.732 -11.503 1.00 64.56 92 GLY A CA 1
ATOM 724 C C . GLY A 1 92 ? 2.951 -2.416 -10.866 1.00 64.56 92 GLY A C 1
ATOM 725 O O . GLY A 1 92 ? 2.794 -1.406 -11.545 1.00 64.56 92 GLY A O 1
ATOM 726 N N . ILE A 1 93 ? 2.728 -2.436 -9.558 1.00 69.62 93 ILE A N 1
ATOM 727 C CA . ILE A 1 93 ? 2.280 -1.242 -8.856 1.00 69.62 93 ILE A CA 1
ATOM 728 C C . ILE A 1 93 ? 3.453 -0.240 -8.872 1.00 69.62 93 ILE A C 1
ATOM 730 O O . ILE A 1 93 ? 4.594 -0.629 -8.627 1.00 69.62 93 ILE A O 1
ATOM 734 N N . TYR A 1 94 ? 3.213 1.023 -9.230 1.00 67.25 94 TYR A N 1
ATOM 735 C CA . TYR A 1 94 ? 4.263 2.064 -9.241 1.00 67.25 94 TYR A CA 1
ATOM 736 C C . TYR A 1 94 ? 4.042 3.153 -8.201 1.00 67.25 94 TYR A C 1
ATOM 738 O O . TYR A 1 94 ? 4.999 3.770 -7.735 1.00 67.25 94 TYR A O 1
ATOM 746 N N . PHE A 1 95 ? 2.787 3.383 -7.830 1.00 75.38 95 PHE A N 1
ATOM 747 C CA . PHE A 1 95 ? 2.413 4.391 -6.859 1.00 75.38 95 PHE A CA 1
ATOM 748 C C . PHE A 1 95 ? 1.395 3.817 -5.884 1.00 75.38 95 PHE A C 1
ATOM 750 O O . PHE A 1 95 ? 0.457 3.119 -6.279 1.00 75.38 95 PHE A O 1
ATOM 757 N N . SER A 1 96 ? 1.606 4.124 -4.609 1.00 86.06 96 SER A N 1
ATOM 758 C CA . SER A 1 96 ? 0.678 3.815 -3.539 1.00 86.06 96 SER A CA 1
ATOM 759 C C . SER A 1 96 ? 0.562 5.010 -2.609 1.00 86.06 96 SER A C 1
ATOM 761 O O . SER A 1 96 ? 1.550 5.683 -2.309 1.00 86.06 96 SER A O 1
ATOM 763 N N . ASP A 1 97 ? -0.652 5.263 -2.157 1.00 90.12 97 ASP A N 1
ATOM 764 C CA . ASP A 1 97 ? -0.987 6.274 -1.171 1.00 90.12 97 ASP A CA 1
ATOM 765 C C . ASP A 1 97 ? -1.959 5.708 -0.141 1.00 90.12 97 ASP A C 1
ATOM 767 O O . ASP A 1 97 ? -2.497 4.615 -0.296 1.00 90.12 97 ASP A O 1
ATOM 771 N N . ALA A 1 98 ? -2.168 6.439 0.944 1.00 92.38 98 ALA A N 1
ATOM 772 C CA . ALA A 1 98 ? -3.112 6.077 1.981 1.00 92.38 98 ALA A CA 1
ATOM 773 C C . ALA A 1 98 ? -4.209 7.142 2.091 1.00 92.38 98 ALA A C 1
ATOM 775 O O . ALA A 1 98 ? -3.944 8.345 2.065 1.00 92.38 98 ALA A O 1
ATOM 776 N N . SER A 1 99 ? -5.459 6.705 2.227 1.00 91.00 99 SER A N 1
ATOM 777 C CA . SER A 1 99 ? -6.621 7.593 2.336 1.00 91.00 99 SER A CA 1
ATOM 778 C C . SER A 1 99 ? -7.462 7.264 3.569 1.00 91.00 99 SER A C 1
ATOM 780 O O . SER A 1 99 ? -7.358 6.180 4.127 1.00 91.00 99 SER A O 1
ATOM 782 N N . LEU A 1 100 ? -8.319 8.190 3.999 1.00 89.81 100 LEU A N 1
ATOM 783 C CA . LEU A 1 100 ? -9.223 7.978 5.141 1.00 89.81 100 LEU A CA 1
ATOM 784 C C . LEU A 1 100 ? -10.526 7.246 4.776 1.00 89.81 100 LEU A C 1
ATOM 786 O O . LEU A 1 100 ? -11.321 6.955 5.661 1.00 89.81 100 LEU A O 1
ATOM 790 N N . GLY A 1 101 ? -10.797 7.033 3.484 1.00 84.88 101 GLY A N 1
ATOM 791 C CA . GLY A 1 101 ? -12.114 6.600 3.011 1.00 84.88 101 GLY A CA 1
ATOM 792 C C . GLY A 1 101 ? -12.193 5.108 2.718 1.00 84.88 101 GLY A C 1
ATOM 793 O O . GLY A 1 101 ? -12.937 4.376 3.361 1.00 84.88 101 GLY A O 1
ATOM 794 N N . SER A 1 102 ? -11.457 4.672 1.701 1.00 83.00 102 SER A N 1
ATOM 795 C CA . SER A 1 102 ? -11.438 3.283 1.250 1.00 83.00 102 SER A CA 1
ATOM 796 C C . SER A 1 102 ? -10.042 2.898 0.795 1.00 83.00 102 SER A C 1
ATOM 798 O O . SER A 1 102 ? -9.264 3.760 0.378 1.00 83.00 102 SER A O 1
ATOM 800 N N . GLY A 1 103 ? -9.748 1.605 0.864 1.00 87.06 103 GLY A N 1
ATOM 801 C CA . GLY A 1 103 ? -8.503 1.030 0.375 1.00 87.06 103 GLY A CA 1
ATOM 802 C C . GLY A 1 103 ? -8.674 0.242 -0.910 1.00 87.06 103 GLY A C 1
ATOM 803 O O . GLY A 1 103 ? -9.780 0.036 -1.420 1.00 87.06 103 GLY A O 1
ATOM 804 N N . ILE A 1 104 ? -7.543 -0.265 -1.378 1.00 86.31 104 ILE A N 1
ATOM 805 C CA . ILE A 1 104 ? -7.471 -1.293 -2.396 1.00 86.31 104 ILE A CA 1
ATOM 806 C C . ILE A 1 104 ? -8.247 -2.531 -1.935 1.00 86.31 104 ILE A C 1
ATOM 808 O O . ILE A 1 104 ? -8.273 -2.875 -0.754 1.00 86.31 104 ILE A O 1
ATOM 812 N N . THR A 1 105 ? -8.897 -3.192 -2.886 1.00 83.25 105 THR A N 1
ATOM 813 C CA . THR A 1 105 ? -9.689 -4.406 -2.658 1.00 83.25 105 THR A CA 1
ATOM 814 C C . THR A 1 105 ? -9.184 -5.538 -3.546 1.00 83.25 105 THR A C 1
ATOM 816 O O . THR A 1 105 ? -8.280 -5.342 -4.362 1.00 83.25 105 THR A O 1
ATOM 819 N N . MET A 1 106 ? -9.788 -6.726 -3.415 1.00 82.38 106 MET A N 1
ATOM 820 C CA . MET A 1 106 ? -9.399 -7.934 -4.162 1.00 82.38 106 MET A CA 1
ATOM 821 C C . MET A 1 106 ? -7.965 -8.374 -3.841 1.00 82.38 106 MET A C 1
ATOM 823 O O . MET A 1 106 ? -7.188 -8.747 -4.725 1.00 82.38 106 MET A O 1
ATOM 827 N N . LEU A 1 107 ? -7.638 -8.299 -2.554 1.00 83.94 107 LEU A N 1
ATOM 828 C CA . LEU A 1 107 ? -6.426 -8.846 -1.974 1.00 83.94 107 LEU A CA 1
ATOM 829 C C . LEU A 1 107 ? -6.666 -10.298 -1.557 1.00 83.94 107 LEU A C 1
ATOM 831 O O . LEU A 1 107 ? -7.769 -10.658 -1.150 1.00 83.94 107 LEU A O 1
ATOM 835 N N . GLN A 1 108 ? -5.646 -11.141 -1.671 1.00 81.69 108 GLN A N 1
ATOM 836 C CA . GLN A 1 108 ? -5.727 -12.538 -1.262 1.00 81.69 108 GLN A CA 1
ATOM 837 C C . GLN A 1 108 ? -4.358 -13.044 -0.823 1.00 81.69 108 GLN A C 1
ATOM 839 O O . GLN A 1 108 ? -3.378 -12.843 -1.526 1.00 81.69 108 GLN A O 1
ATOM 844 N N . MET A 1 109 ? -4.289 -13.759 0.295 1.00 81.19 109 MET A N 1
ATOM 845 C CA . MET A 1 109 ? -3.073 -14.478 0.678 1.00 81.19 109 MET A CA 1
ATOM 846 C C . MET A 1 109 ? -2.933 -15.766 -0.140 1.00 81.19 109 MET A C 1
ATOM 848 O O . MET A 1 109 ? -3.896 -16.532 -0.255 1.00 81.19 109 MET A O 1
ATOM 852 N N . ASP A 1 110 ? -1.754 -16.012 -0.705 1.00 80.00 110 ASP A N 1
ATOM 853 C CA . ASP A 1 110 ? -1.431 -17.299 -1.322 1.00 80.00 110 ASP A CA 1
ATOM 854 C C . ASP A 1 110 ? -0.949 -18.341 -0.298 1.00 80.00 110 ASP A C 1
ATOM 856 O O . ASP A 1 110 ? -0.875 -18.086 0.907 1.00 80.00 110 ASP A O 1
ATOM 860 N N . ALA A 1 111 ? -0.665 -19.553 -0.782 1.00 81.88 111 ALA A N 1
ATOM 861 C CA . ALA A 1 111 ? -0.247 -20.674 0.058 1.00 81.88 111 ALA A CA 1
ATOM 862 C C . ALA A 1 111 ? 1.131 -20.470 0.714 1.00 81.88 111 ALA A C 1
ATOM 864 O O . ALA A 1 111 ? 1.395 -21.073 1.754 1.00 81.88 111 ALA A O 1
ATOM 865 N N . ASP A 1 112 ? 1.976 -19.615 0.133 1.00 78.50 112 ASP A N 1
ATOM 866 C CA . ASP A 1 112 ? 3.315 -19.292 0.634 1.00 78.50 112 ASP A CA 1
ATOM 867 C C . ASP A 1 112 ? 3.287 -18.102 1.610 1.00 78.50 112 ASP A C 1
ATOM 869 O O . ASP A 1 112 ? 4.294 -17.751 2.232 1.00 78.50 112 ASP A O 1
ATOM 873 N N . GLY A 1 113 ? 2.108 -17.506 1.806 1.00 76.69 113 GLY A N 1
ATOM 874 C CA . GLY A 1 113 ? 1.905 -16.368 2.684 1.00 76.69 113 GLY A CA 1
ATOM 875 C C . GLY A 1 113 ? 2.288 -15.037 2.040 1.00 76.69 113 GLY A C 1
ATOM 876 O O . GLY A 1 113 ? 2.575 -14.087 2.771 1.00 76.69 113 GLY A O 1
ATOM 877 N N . CYS A 1 114 ? 2.308 -14.955 0.710 1.00 79.44 114 CYS A N 1
ATOM 878 C CA . CYS A 1 114 ? 2.402 -13.688 0.003 1.00 79.44 114 CYS A CA 1
ATOM 879 C C . CYS A 1 114 ? 1.021 -13.059 -0.175 1.00 79.44 114 CYS A C 1
ATOM 881 O O . CYS A 1 114 ? 0.048 -13.750 -0.494 1.00 79.44 114 CYS A O 1
ATOM 883 N N . LEU A 1 115 ? 0.941 -11.734 -0.053 1.00 81.50 115 LEU A N 1
ATOM 884 C CA . LEU A 1 115 ? -0.278 -11.019 -0.400 1.00 81.50 115 LEU A CA 1
ATOM 885 C C . LEU A 1 115 ? -0.334 -10.766 -1.906 1.00 81.50 115 LEU A C 1
ATOM 887 O O . LEU A 1 115 ? 0.500 -10.066 -2.475 1.00 81.50 115 LEU A O 1
ATOM 891 N N . LEU A 1 116 ? -1.349 -11.332 -2.541 1.00 82.00 116 LEU A N 1
ATOM 892 C CA . LEU A 1 116 ? -1.670 -11.137 -3.940 1.00 82.00 116 LEU A CA 1
ATOM 893 C C . LEU A 1 116 ? -2.699 -10.029 -4.114 1.00 82.00 116 LEU A C 1
ATOM 895 O O . LEU A 1 116 ? -3.631 -9.892 -3.323 1.00 82.00 116 LEU A O 1
ATOM 899 N N . TRP A 1 117 ? -2.608 -9.341 -5.242 1.00 83.88 117 TRP A N 1
ATOM 900 C CA . TRP A 1 117 ? -3.671 -8.493 -5.755 1.00 83.88 117 TRP A CA 1
ATOM 901 C C . TRP A 1 117 ? -4.159 -9.010 -7.092 1.00 83.88 117 TRP A C 1
ATOM 903 O O . TRP A 1 117 ? -3.431 -9.042 -8.088 1.00 83.88 117 TRP A O 1
ATOM 913 N N . LEU A 1 118 ? -5.410 -9.456 -7.101 1.00 82.31 118 LEU A N 1
ATOM 914 C CA . LEU A 1 118 ? -5.978 -10.213 -8.213 1.00 82.31 118 LEU A CA 1
ATOM 915 C C . LEU A 1 118 ? -5.995 -9.457 -9.557 1.00 82.31 118 LEU A C 1
ATOM 917 O O . LEU A 1 118 ? -5.767 -10.110 -10.580 1.00 82.31 118 LEU A O 1
ATOM 921 N N . PRO A 1 119 ? -6.214 -8.126 -9.603 1.00 81.44 119 PRO A N 1
ATOM 922 C CA . PRO A 1 119 ? -6.135 -7.348 -10.838 1.00 81.44 119 PRO A CA 1
ATOM 923 C C . PRO A 1 119 ? -4.746 -7.280 -11.486 1.00 81.44 119 PRO A C 1
ATOM 925 O O . PRO A 1 119 ? -4.670 -7.027 -12.688 1.00 81.44 119 PRO A O 1
ATOM 928 N N . ALA A 1 120 ? -3.652 -7.500 -10.749 1.00 79.12 120 ALA A N 1
ATOM 929 C CA . ALA A 1 120 ? -2.317 -7.446 -11.339 1.00 79.12 120 ALA A CA 1
ATOM 930 C C . ALA A 1 120 ? -2.084 -8.600 -12.332 1.00 79.12 120 ALA A C 1
ATOM 932 O O . ALA A 1 120 ? -2.445 -9.758 -12.088 1.00 79.12 120 ALA A O 1
ATOM 933 N N . THR A 1 121 ? -1.455 -8.307 -13.475 1.00 73.62 121 THR A N 1
ATOM 934 C CA . THR A 1 121 ? -1.256 -9.308 -14.544 1.00 73.62 121 THR A CA 1
ATOM 935 C C . THR A 1 121 ? 0.190 -9.752 -14.727 1.00 73.62 121 THR A C 1
ATOM 937 O O . THR A 1 121 ? 0.402 -10.862 -15.203 1.00 73.62 121 THR A O 1
ATOM 940 N N . GLN A 1 122 ? 1.176 -8.925 -14.363 1.00 67.38 122 GLN A N 1
ATOM 941 C CA . GLN A 1 122 ? 2.600 -9.287 -14.448 1.00 67.38 122 GLN A CA 1
ATOM 942 C C . GLN A 1 122 ? 3.191 -9.674 -13.094 1.00 67.38 122 GLN A C 1
ATOM 944 O O . GLN A 1 122 ? 3.861 -10.698 -12.994 1.00 67.38 122 GLN A O 1
ATOM 949 N N . ASN A 1 123 ? 2.917 -8.890 -12.049 1.00 70.69 123 ASN A N 1
ATOM 950 C CA . ASN A 1 123 ? 3.428 -9.153 -10.712 1.00 70.69 123 ASN A CA 1
ATOM 951 C C . ASN A 1 123 ? 2.300 -9.076 -9.674 1.00 70.69 123 ASN A C 1
ATOM 953 O O . ASN A 1 123 ? 1.973 -8.002 -9.174 1.00 70.69 123 ASN A O 1
ATOM 957 N N . ARG A 1 124 ? 1.678 -10.228 -9.391 1.00 70.50 124 ARG A N 1
ATOM 958 C CA . ARG A 1 124 ? 0.519 -10.323 -8.488 1.00 70.50 124 ARG A CA 1
ATOM 959 C C . ARG A 1 124 ? 0.869 -10.211 -7.020 1.00 70.50 124 ARG A C 1
ATOM 961 O O . ARG A 1 124 ? 0.056 -9.676 -6.279 1.00 70.50 124 ARG A O 1
ATOM 968 N N . ASN A 1 125 ? 2.029 -10.720 -6.615 1.00 67.56 125 ASN A N 1
ATOM 969 C CA . ASN A 1 125 ? 2.466 -10.666 -5.222 1.00 67.56 125 ASN A CA 1
ATOM 970 C C . ASN A 1 125 ? 3.073 -9.307 -4.850 1.00 67.56 125 ASN A C 1
ATOM 972 O O . ASN A 1 125 ? 3.282 -9.051 -3.668 1.00 67.56 125 ASN A O 1
ATOM 976 N N . GLY A 1 126 ? 3.320 -8.447 -5.853 1.00 56.84 126 GLY A N 1
ATOM 977 C CA . GLY A 1 126 ? 3.018 -7.014 -5.816 1.00 56.84 126 GLY A CA 1
ATOM 978 C C . GLY A 1 126 ? 3.473 -6.282 -4.561 1.00 56.84 126 GLY A C 1
ATOM 979 O O . GLY A 1 126 ? 2.774 -5.389 -4.105 1.00 56.84 126 GLY A O 1
ATOM 980 N N . TRP A 1 127 ? 4.629 -6.675 -4.027 1.00 65.25 127 TRP A N 1
ATOM 981 C CA . TRP A 1 127 ? 5.327 -6.111 -2.876 1.00 65.25 127 TRP A CA 1
ATOM 982 C C . TRP A 1 127 ? 5.152 -6.751 -1.486 1.00 65.25 127 TRP A C 1
ATOM 984 O O . TRP A 1 127 ? 5.570 -6.149 -0.506 1.00 65.25 127 TRP A O 1
ATOM 994 N N . MET A 1 128 ? 4.549 -7.926 -1.313 1.00 66.12 128 MET A N 1
ATOM 995 C CA . MET A 1 128 ? 4.308 -8.479 0.039 1.00 66.12 128 MET A CA 1
ATOM 996 C C . MET A 1 128 ? 4.512 -9.990 0.113 1.00 66.12 128 MET A C 1
ATOM 998 O O . MET A 1 128 ? 3.641 -10.732 0.557 1.00 66.12 128 MET A O 1
ATOM 1002 N N . CYS A 1 129 ? 5.689 -10.448 -0.300 1.00 66.19 129 CYS A N 1
ATOM 1003 C CA . CYS A 1 129 ? 6.170 -11.788 0.028 1.00 66.19 129 CYS A CA 1
ATOM 1004 C C . CYS A 1 129 ? 7.156 -11.732 1.194 1.00 66.19 129 CYS A C 1
ATOM 1006 O O . CYS A 1 129 ? 7.951 -10.788 1.271 1.00 66.19 129 CYS A O 1
ATOM 1008 N N . LYS A 1 130 ? 7.134 -12.752 2.062 1.00 54.28 130 LYS A N 1
ATOM 1009 C CA . LYS A 1 130 ? 8.216 -12.979 3.032 1.00 54.28 130 LYS A CA 1
ATOM 1010 C C . LYS A 1 130 ? 9.557 -13.099 2.313 1.00 54.28 130 LYS A C 1
ATOM 1012 O O . LYS A 1 130 ? 9.627 -13.819 1.298 1.00 54.28 130 LYS A O 1
#

pLDDT: mean 76.0, std 17.05, range [35.19, 94.5]

Sequence (130 aa):
MKTISSFTRFSLLYFLCAAAETSAIFILKTTLDVGEAFGQLDLTPSGMRPVKWIPDMEYATPVMLDNSTQLEIYDQNTTYYLNWDNSTASTGIYFSDASLGSGITMLQMDADGCLLWLPATQNRNGWMCK